Protein AF-A0A7S2KCM2-F1 (afdb_monomer_lite)

Secondary structure (DSSP, 8-state):
-HHHHHHHHHS-HHHHHHHHHHTT----S-HHHHHHHHHHHHHSHHHHHHS-HHHHHHHHHTTSSSB-TT--BGGGEEE-TTS-EEEHHHHHHHHT-HHHHHHHHHHHHTT--S---TT-SSHHHHHHHHHHHHH--

Structure (mmCIF, N/CA/C/O backbone):
data_AF-A0A7S2KCM2-F1
#
_entry.id   AF-A0A7S2KCM2-F1
#
loop_
_atom_site.group_PDB
_atom_site.id
_atom_site.type_symbol
_atom_site.label_atom_id
_atom_site.label_alt_id
_atom_site.label_comp_id
_atom_site.label_asym_id
_atom_site.label_entity_id
_atom_site.label_seq_id
_atom_site.pdbx_PDB_ins_code
_atom_site.Cartn_x
_atom_site.Cartn_y
_atom_site.Cartn_z
_atom_site.occupancy
_atom_site.B_iso_or_equiv
_atom_site.auth_seq_id
_atom_site.auth_comp_id
_atom_site.auth_asym_id
_atom_site.auth_atom_id
_atom_site.pdbx_PDB_model_num
ATOM 1 N N . ALA A 1 1 ? 5.566 -5.607 -24.502 1.00 54.28 1 ALA A N 1
ATOM 2 C CA . ALA A 1 1 ? 6.465 -6.034 -25.588 1.00 54.28 1 ALA A CA 1
ATOM 3 C C . ALA A 1 1 ? 5.895 -5.664 -26.960 1.00 54.28 1 ALA A C 1
ATOM 5 O O . ALA A 1 1 ? 6.435 -4.763 -27.576 1.00 54.28 1 ALA A O 1
ATOM 6 N N . VAL A 1 2 ? 4.752 -6.223 -27.382 1.00 50.53 2 VAL A N 1
ATOM 7 C CA . VAL A 1 2 ? 4.232 -6.102 -28.768 1.00 50.53 2 VAL A CA 1
ATOM 8 C C . VAL A 1 2 ? 4.021 -4.663 -29.283 1.00 50.53 2 VAL A C 1
ATOM 10 O O . VAL A 1 2 ? 4.434 -4.342 -30.390 1.00 50.53 2 VAL A O 1
ATOM 13 N N . LEU A 1 3 ? 3.425 -3.762 -28.488 1.00 49.50 3 LEU A N 1
ATOM 14 C CA . LEU A 1 3 ? 3.222 -2.360 -28.902 1.00 49.50 3 LEU A CA 1
ATOM 15 C C . LEU A 1 3 ? 4.551 -1.597 -29.067 1.00 49.50 3 LEU A C 1
ATOM 17 O O . LEU A 1 3 ? 4.676 -0.742 -29.934 1.00 49.50 3 LEU A O 1
ATOM 21 N N . LEU A 1 4 ? 5.540 -1.931 -28.239 1.00 60.50 4 LEU A N 1
ATOM 22 C CA . LEU A 1 4 ? 6.853 -1.285 -28.209 1.00 60.50 4 LEU A CA 1
ATOM 23 C C . LEU A 1 4 ? 7.713 -1.755 -29.387 1.00 60.50 4 LEU A C 1
ATOM 25 O O . LEU A 1 4 ? 8.336 -0.931 -30.043 1.00 60.50 4 LEU A O 1
ATOM 29 N N . GLN A 1 5 ? 7.622 -3.044 -29.726 1.00 63.03 5 GLN A N 1
ATOM 30 C CA . GLN A 1 5 ? 8.180 -3.605 -30.958 1.00 63.03 5 GLN A CA 1
ATOM 31 C C . GLN A 1 5 ? 7.576 -2.959 -32.208 1.00 63.03 5 GLN A C 1
ATOM 33 O O . GLN A 1 5 ? 8.306 -2.581 -33.119 1.00 63.03 5 GLN A O 1
ATOM 38 N N . ARG A 1 6 ? 6.248 -2.767 -32.242 1.00 59.50 6 ARG A N 1
ATOM 39 C CA . ARG A 1 6 ? 5.574 -2.052 -33.341 1.00 59.50 6 ARG A CA 1
ATOM 40 C C . ARG A 1 6 ? 6.036 -0.599 -33.459 1.00 59.50 6 ARG A C 1
ATOM 42 O O . ARG A 1 6 ? 6.302 -0.144 -34.564 1.00 59.50 6 ARG A O 1
ATOM 49 N N . TYR A 1 7 ? 6.149 0.109 -32.336 1.00 69.81 7 TYR A N 1
ATOM 50 C CA . TYR A 1 7 ? 6.584 1.505 -32.312 1.00 69.81 7 TYR A CA 1
ATOM 51 C C . TYR A 1 7 ? 8.047 1.663 -32.750 1.00 69.81 7 TYR A C 1
ATOM 53 O O . TYR A 1 7 ? 8.326 2.404 -33.685 1.00 69.81 7 TYR A O 1
ATOM 61 N N . LEU A 1 8 ? 8.979 0.909 -32.155 1.00 70.44 8 LEU A N 1
ATOM 62 C CA . LEU A 1 8 ? 10.393 0.938 -32.548 1.00 70.44 8 LEU A CA 1
ATOM 63 C C . LEU A 1 8 ? 10.613 0.423 -33.979 1.00 70.44 8 LEU A C 1
ATOM 65 O O . LEU A 1 8 ? 11.535 0.866 -34.661 1.00 70.44 8 LEU A O 1
ATOM 69 N N . GLY A 1 9 ? 9.755 -0.486 -34.450 1.00 68.81 9 GLY A N 1
ATOM 70 C CA . GLY A 1 9 ? 9.741 -0.961 -35.830 1.00 68.81 9 GLY A CA 1
ATOM 71 C C . GLY A 1 9 ? 9.385 0.127 -36.846 1.00 68.81 9 GLY A C 1
ATOM 72 O O . GLY A 1 9 ? 9.908 0.086 -37.957 1.00 68.81 9 GLY A O 1
ATOM 73 N N . ALA A 1 10 ? 8.577 1.122 -36.466 1.00 78.50 10 ALA A N 1
ATOM 74 C CA . ALA A 1 10 ? 8.147 2.219 -37.336 1.00 78.50 10 ALA A CA 1
ATOM 75 C C . ALA A 1 10 ? 9.142 3.399 -37.400 1.00 78.50 10 ALA A C 1
ATOM 77 O O . ALA A 1 10 ? 9.132 4.145 -38.375 1.00 78.50 10 ALA A O 1
ATOM 78 N N . LEU A 1 11 ? 10.030 3.558 -36.409 1.00 78.56 11 LEU A N 1
ATOM 79 C CA . LEU A 1 11 ? 10.954 4.700 -36.332 1.00 78.56 11 LEU A CA 1
ATOM 80 C C . LEU A 1 11 ? 12.120 4.598 -37.331 1.00 78.56 11 LEU A C 1
ATOM 82 O O . LEU A 1 11 ? 12.689 3.517 -37.503 1.00 78.56 11 LEU A O 1
ATOM 86 N N . PRO A 1 12 ? 12.556 5.698 -37.967 1.00 82.50 12 PRO A N 1
ATOM 87 C CA . PRO A 1 12 ? 13.722 5.680 -38.842 1.00 82.50 12 PRO A CA 1
ATOM 88 C C . PRO A 1 12 ? 15.009 5.355 -38.063 1.00 82.50 12 PRO A C 1
ATOM 90 O O . PRO A 1 12 ? 15.142 5.600 -36.864 1.00 82.50 12 PRO A O 1
ATOM 93 N N . LYS A 1 13 ? 16.012 4.804 -38.761 1.00 80.25 13 LYS A N 1
ATOM 94 C CA . LYS A 1 13 ? 17.282 4.357 -38.148 1.00 80.25 13 LYS A CA 1
ATOM 95 C C . LYS A 1 13 ? 18.025 5.493 -37.421 1.00 80.25 13 LYS A C 1
ATOM 97 O O . LYS A 1 13 ? 18.762 5.220 -36.477 1.00 80.25 13 LYS A O 1
ATOM 102 N N . SER A 1 14 ? 17.848 6.740 -37.856 1.00 80.62 14 SER A N 1
ATOM 103 C CA . SER A 1 14 ? 18.398 7.951 -37.230 1.00 80.62 14 SER A CA 1
ATOM 104 C C . SER A 1 14 ? 17.834 8.187 -35.828 1.00 80.62 14 SER A C 1
ATOM 106 O O . SER A 1 14 ? 18.600 8.382 -34.888 1.00 80.62 14 SER A O 1
ATOM 108 N N . GLU A 1 15 ? 16.516 8.094 -35.669 1.00 81.69 15 GLU A N 1
ATOM 109 C CA . GLU A 1 15 ? 15.831 8.276 -34.385 1.00 81.69 15 GLU A CA 1
ATOM 110 C C . GLU A 1 15 ? 16.134 7.136 -33.413 1.00 81.69 15 GLU A C 1
ATOM 112 O O . GLU A 1 15 ? 16.364 7.378 -32.230 1.00 81.69 15 GLU A O 1
ATOM 117 N N . ILE A 1 16 ? 16.254 5.901 -33.914 1.00 80.00 16 ILE A N 1
ATOM 118 C CA . ILE A 1 16 ? 16.695 4.756 -33.101 1.00 80.00 16 ILE A CA 1
ATOM 119 C C . ILE A 1 16 ? 18.120 4.989 -32.575 1.00 80.00 16 ILE A C 1
ATOM 121 O O . ILE A 1 16 ? 18.391 4.748 -31.402 1.00 80.00 16 ILE A O 1
ATOM 125 N N . LYS A 1 17 ? 19.034 5.506 -33.408 1.00 80.12 17 LYS A N 1
ATOM 126 C CA . LYS A 1 17 ? 20.400 5.848 -32.976 1.00 80.12 17 LYS A CA 1
ATOM 127 C C . LYS A 1 17 ? 20.425 6.997 -31.966 1.00 80.12 17 LYS A C 1
ATOM 129 O O . LYS A 1 17 ? 21.217 6.945 -31.027 1.00 80.12 17 LYS A O 1
ATOM 134 N N . ALA A 1 18 ? 19.577 8.011 -32.140 1.00 81.25 18 ALA A N 1
ATOM 135 C CA . ALA A 1 18 ? 19.441 9.111 -31.188 1.00 81.25 18 ALA A CA 1
ATOM 136 C C . ALA A 1 18 ? 18.936 8.608 -29.826 1.00 81.25 18 ALA A C 1
ATOM 138 O O . ALA A 1 18 ? 19.522 8.944 -28.797 1.00 81.25 18 ALA A O 1
ATOM 139 N N . ALA A 1 19 ? 17.930 7.728 -29.829 1.00 74.38 19 ALA A N 1
ATOM 140 C CA . ALA A 1 19 ? 17.432 7.064 -28.629 1.00 74.38 19 ALA A CA 1
ATOM 141 C C . ALA A 1 19 ? 18.516 6.200 -27.960 1.00 74.38 19 ALA A C 1
ATOM 143 O O . ALA A 1 19 ? 18.737 6.338 -26.762 1.00 74.38 19 ALA A O 1
ATOM 144 N N . CYS A 1 20 ? 19.262 5.385 -28.719 1.00 73.94 20 CYS A N 1
ATOM 145 C CA . CYS A 1 20 ? 20.391 4.611 -28.183 1.00 73.94 20 CYS A CA 1
ATOM 146 C C . CYS A 1 20 ? 21.454 5.507 -27.532 1.00 73.94 20 CYS A C 1
ATOM 148 O O . CYS A 1 20 ? 21.935 5.187 -26.450 1.00 73.94 20 CYS A O 1
ATOM 150 N N . LYS A 1 21 ? 21.798 6.641 -28.157 1.00 77.38 21 LYS A N 1
ATOM 151 C CA . LYS A 1 21 ? 22.786 7.590 -27.624 1.00 77.38 21 LYS A CA 1
ATOM 152 C C . LYS A 1 21 ? 22.301 8.260 -26.333 1.00 77.38 21 LYS A C 1
ATOM 154 O O . LYS A 1 21 ? 23.089 8.396 -25.403 1.00 77.38 21 LYS A O 1
ATOM 159 N N . ALA A 1 22 ? 21.022 8.634 -26.260 1.00 75.38 22 ALA A N 1
ATOM 160 C CA . ALA A 1 22 ? 20.406 9.182 -25.047 1.00 75.38 22 ALA A CA 1
ATOM 161 C C . ALA A 1 22 ? 20.364 8.157 -23.897 1.00 75.38 22 ALA A C 1
ATOM 163 O O . ALA A 1 22 ? 20.557 8.512 -22.739 1.00 75.38 22 ALA A O 1
ATOM 164 N N . SER A 1 23 ? 20.170 6.884 -24.241 1.00 66.31 23 SER A N 1
ATOM 165 C CA . SER A 1 23 ? 20.178 5.729 -23.339 1.00 66.31 23 SER A CA 1
ATOM 166 C C . SER A 1 23 ? 21.576 5.167 -23.019 1.00 66.31 23 SER A C 1
ATOM 168 O O . SER A 1 23 ? 21.682 4.141 -22.352 1.00 66.31 23 SER A O 1
ATOM 170 N N . LEU A 1 24 ? 22.663 5.786 -23.505 1.00 67.69 24 LEU A N 1
ATOM 171 C CA . LEU A 1 24 ? 24.050 5.303 -23.342 1.00 67.69 24 LEU A CA 1
ATOM 172 C C . LEU A 1 24 ? 24.296 3.872 -23.877 1.00 67.69 24 LEU A C 1
ATOM 174 O O . LEU A 1 24 ? 25.217 3.178 -23.447 1.00 67.69 24 LEU A O 1
ATOM 178 N N . VAL A 1 25 ? 23.494 3.430 -24.848 1.00 71.38 25 VAL A N 1
ATOM 179 C CA . VAL A 1 25 ? 23.647 2.144 -25.537 1.00 71.38 25 VAL A CA 1
ATOM 180 C C . VAL A 1 25 ? 24.587 2.326 -26.739 1.00 71.38 25 VAL A C 1
ATOM 182 O O . VAL A 1 25 ? 24.375 3.241 -27.543 1.00 71.38 25 VAL A O 1
ATOM 185 N N . PRO A 1 26 ? 25.607 1.463 -26.923 1.00 65.31 26 PRO A N 1
ATOM 186 C CA . PRO A 1 26 ? 26.515 1.556 -28.064 1.00 65.31 26 PRO A CA 1
ATOM 187 C C . PRO A 1 26 ? 25.752 1.410 -29.389 1.00 65.31 26 PRO A C 1
ATOM 189 O O . PRO A 1 26 ? 25.021 0.447 -29.610 1.00 65.31 26 PRO A O 1
ATOM 192 N N . VAL A 1 27 ? 25.936 2.377 -30.293 1.00 74.25 27 VAL A N 1
ATOM 193 C CA . VAL A 1 27 ? 25.234 2.479 -31.590 1.00 74.25 27 VAL A CA 1
ATOM 194 C C . VAL A 1 27 ? 25.853 1.614 -32.700 1.00 74.25 27 VAL A C 1
ATOM 196 O O . VAL A 1 27 ? 25.762 1.936 -33.889 1.00 74.25 27 VAL A O 1
ATOM 199 N N . THR A 1 28 ? 26.482 0.501 -32.333 1.00 64.50 28 THR A N 1
ATOM 200 C CA . THR A 1 28 ? 27.170 -0.393 -33.267 1.00 64.50 28 THR A CA 1
ATOM 201 C C . THR A 1 28 ? 26.221 -1.483 -33.782 1.00 64.50 28 THR A C 1
ATOM 203 O O . THR A 1 28 ? 25.548 -2.165 -33.013 1.00 64.50 28 THR A O 1
ATOM 206 N N . GLY A 1 29 ? 26.145 -1.648 -35.109 1.00 68.12 29 GLY A N 1
ATOM 207 C CA . GLY A 1 29 ? 25.415 -2.749 -35.753 1.00 68.12 29 GLY A CA 1
ATOM 208 C C . GLY A 1 29 ? 24.150 -2.376 -36.544 1.00 68.12 29 GLY A C 1
ATOM 209 O O . GLY A 1 29 ? 23.924 -1.229 -36.950 1.00 68.12 29 GLY A O 1
ATOM 210 N N . SER A 1 30 ? 23.345 -3.402 -36.848 1.00 77.69 30 SER A N 1
ATOM 211 C CA . SER A 1 30 ? 22.144 -3.313 -37.689 1.00 77.69 30 SER A CA 1
ATOM 212 C C . SER A 1 30 ? 20.949 -2.703 -36.940 1.00 77.69 30 SER A C 1
ATOM 214 O O . SER A 1 30 ? 20.909 -2.673 -35.712 1.00 77.69 30 SER A O 1
ATOM 216 N N . ARG A 1 31 ? 19.939 -2.217 -37.680 1.00 75.81 31 ARG A N 1
ATOM 217 C CA . ARG A 1 31 ? 18.724 -1.604 -37.101 1.00 75.81 31 ARG A CA 1
ATOM 218 C C . ARG A 1 31 ? 18.035 -2.538 -36.100 1.00 75.81 31 ARG A C 1
ATOM 220 O O . ARG A 1 31 ? 17.715 -2.101 -35.005 1.00 75.81 31 ARG A O 1
ATOM 227 N N . ALA A 1 32 ? 17.884 -3.814 -36.455 1.00 74.50 32 ALA A N 1
ATOM 228 C CA . ALA A 1 32 ? 17.288 -4.823 -35.583 1.00 74.50 32 ALA A CA 1
ATOM 229 C C . ALA A 1 32 ? 18.087 -5.020 -34.280 1.00 74.50 32 ALA A C 1
ATOM 231 O O . ALA A 1 32 ? 17.494 -5.151 -33.211 1.00 74.50 32 ALA A O 1
ATOM 232 N N . GLY A 1 33 ? 19.424 -4.970 -34.350 1.00 75.50 33 GLY A N 1
ATOM 233 C CA . GLY A 1 33 ? 20.291 -5.057 -33.172 1.00 75.50 33 GLY A CA 1
ATOM 234 C C . GLY A 1 33 ? 20.121 -3.876 -32.212 1.00 75.50 33 GLY A C 1
ATOM 235 O O . GLY A 1 33 ? 20.056 -4.076 -31.001 1.00 75.50 33 GLY A O 1
ATOM 236 N N . LEU A 1 34 ? 19.974 -2.656 -32.740 1.00 74.94 34 LEU A N 1
ATOM 237 C CA . LEU A 1 34 ? 19.730 -1.449 -31.938 1.00 74.94 34 LEU A CA 1
ATOM 238 C C . LEU A 1 34 ? 18.357 -1.482 -31.258 1.00 74.94 34 LEU A C 1
ATOM 240 O O . LEU A 1 34 ? 18.255 -1.195 -30.065 1.00 74.94 34 LEU A O 1
ATOM 244 N N . THR A 1 35 ? 17.317 -1.899 -31.987 1.00 75.06 35 THR A N 1
ATOM 245 C CA . THR A 1 35 ? 15.966 -2.083 -31.443 1.00 75.06 35 THR A CA 1
ATOM 246 C C . THR A 1 35 ? 15.961 -3.110 -30.309 1.00 75.06 35 THR A C 1
ATOM 248 O O . THR A 1 35 ? 15.446 -2.826 -29.230 1.00 75.06 35 THR A O 1
ATOM 251 N N . ALA A 1 36 ? 16.621 -4.256 -30.495 1.00 73.56 36 ALA A N 1
ATOM 252 C CA . ALA A 1 36 ? 16.741 -5.284 -29.462 1.00 73.56 36 ALA A CA 1
ATOM 253 C C . ALA A 1 36 ? 17.552 -4.815 -28.240 1.00 73.56 36 ALA A C 1
ATOM 255 O O . ALA A 1 36 ? 17.275 -5.218 -27.110 1.00 73.56 36 ALA A O 1
ATOM 256 N N . SER A 1 37 ? 18.565 -3.966 -28.428 1.00 68.81 37 SER A N 1
ATOM 257 C CA . SER A 1 37 ? 19.345 -3.403 -27.321 1.00 68.81 37 SER A CA 1
ATOM 258 C C . SER A 1 37 ? 18.570 -2.350 -26.526 1.00 68.81 37 SER A C 1
ATOM 260 O O . SER A 1 37 ? 18.616 -2.402 -25.301 1.00 68.81 37 SER A O 1
ATOM 262 N N . LEU A 1 38 ? 17.788 -1.485 -27.180 1.00 68.31 38 LEU A N 1
ATOM 263 C CA . LEU A 1 38 ? 16.850 -0.573 -26.506 1.00 68.31 38 LEU A CA 1
ATOM 264 C C . LEU A 1 38 ? 15.754 -1.340 -25.755 1.00 68.31 38 LEU A C 1
ATOM 266 O O . LEU A 1 38 ? 15.437 -1.022 -24.612 1.00 68.31 38 LEU A O 1
ATOM 270 N N . GLU A 1 39 ? 15.213 -2.401 -26.356 1.00 70.75 39 GLU A N 1
ATOM 271 C CA . GLU A 1 39 ? 14.246 -3.280 -25.690 1.00 70.75 39 GLU A CA 1
ATOM 272 C C . GLU A 1 39 ? 14.848 -3.962 -24.457 1.00 70.75 39 GLU A C 1
ATOM 274 O O . GLU A 1 39 ? 14.194 -4.042 -23.417 1.00 70.75 39 GLU A O 1
ATOM 279 N N . ARG A 1 40 ? 16.104 -4.417 -24.536 1.00 64.94 40 ARG A N 1
ATOM 280 C CA . ARG A 1 40 ? 16.820 -5.017 -23.401 1.00 64.94 40 ARG A CA 1
ATOM 281 C C . ARG A 1 40 ? 17.130 -4.003 -22.309 1.00 64.94 40 ARG A C 1
ATOM 283 O O . ARG A 1 40 ? 16.901 -4.316 -21.147 1.00 64.94 40 ARG A O 1
ATOM 290 N N . GLU A 1 41 ? 17.592 -2.809 -22.662 1.00 61.72 41 GLU A N 1
ATOM 291 C CA . GLU A 1 41 ? 17.884 -1.711 -21.733 1.00 61.72 41 GLU A CA 1
ATOM 292 C C . GLU A 1 41 ? 16.623 -1.284 -20.970 1.00 61.72 41 GLU A C 1
ATOM 294 O O . GLU A 1 41 ? 16.616 -1.281 -19.737 1.00 61.72 41 GLU A O 1
ATOM 299 N N . MET A 1 42 ? 15.502 -1.105 -21.672 1.00 55.78 42 MET A N 1
ATOM 300 C CA . MET A 1 42 ? 14.191 -0.870 -21.053 1.00 55.78 42 MET A CA 1
ATOM 301 C C . MET A 1 42 ? 13.713 -2.032 -20.168 1.00 55.78 42 MET A C 1
ATOM 303 O O . MET A 1 42 ? 12.884 -1.849 -19.273 1.00 55.78 42 MET A O 1
ATOM 307 N N . MET A 1 43 ? 14.231 -3.237 -20.389 1.00 58.50 43 MET A N 1
ATOM 308 C CA . MET A 1 43 ? 13.948 -4.414 -19.572 1.00 58.50 43 MET A CA 1
ATOM 309 C C . MET A 1 43 ? 14.966 -4.627 -18.442 1.00 58.50 43 MET A C 1
ATOM 311 O O . MET A 1 43 ? 14.704 -5.474 -17.583 1.00 58.50 43 MET A O 1
ATOM 315 N N . THR A 1 44 ? 16.071 -3.873 -18.376 1.00 60.09 44 THR A N 1
ATOM 316 C CA . THR A 1 44 ? 17.065 -3.984 -17.294 1.00 60.09 44 THR A CA 1
ATOM 317 C C . THR A 1 44 ? 16.546 -3.418 -15.967 1.00 60.09 44 THR A C 1
ATOM 319 O O . THR A 1 44 ? 15.683 -2.538 -15.910 1.00 60.09 44 THR A O 1
ATOM 322 N N . GLY A 1 45 ? 17.080 -3.929 -14.852 1.00 59.38 45 GLY A N 1
ATOM 323 C CA . GLY A 1 45 ? 16.687 -3.518 -13.499 1.00 59.38 45 GLY A CA 1
ATOM 324 C C . GLY A 1 45 ? 16.881 -2.023 -13.202 1.00 59.38 45 GLY A C 1
ATOM 325 O O . GLY A 1 45 ? 16.147 -1.484 -12.374 1.00 59.38 45 GLY A O 1
ATOM 326 N N . ALA A 1 46 ? 17.796 -1.341 -13.905 1.00 60.78 46 ALA A N 1
ATOM 327 C CA . ALA A 1 46 ? 18.048 0.095 -13.769 1.00 60.78 46 ALA A CA 1
ATOM 328 C C . ALA A 1 46 ? 16.840 0.939 -14.211 1.00 60.78 46 ALA A C 1
ATOM 330 O O . ALA A 1 46 ? 16.363 1.770 -13.436 1.00 60.78 46 ALA A O 1
ATOM 331 N N . PHE A 1 47 ? 16.251 0.647 -15.377 1.00 61.31 47 PHE A N 1
ATOM 332 C CA . PHE A 1 47 ? 15.024 1.305 -15.842 1.00 61.31 47 PHE A CA 1
ATOM 333 C C . PHE A 1 47 ? 13.847 1.062 -14.882 1.00 61.31 47 PHE A C 1
ATOM 335 O O . PHE A 1 47 ? 13.110 1.983 -14.519 1.00 61.31 47 PHE A O 1
ATOM 342 N N . ARG A 1 48 ? 13.710 -0.175 -14.379 1.00 63.75 48 ARG A N 1
ATOM 343 C CA . ARG A 1 48 ? 12.667 -0.529 -13.394 1.00 63.75 48 ARG A CA 1
ATOM 344 C C . ARG A 1 48 ? 12.835 0.202 -12.058 1.00 63.75 48 ARG A C 1
ATOM 346 O O . ARG A 1 48 ? 11.847 0.360 -11.340 1.00 63.75 48 ARG A O 1
ATOM 353 N N . LYS A 1 49 ? 14.064 0.597 -11.711 1.00 67.44 49 LYS A N 1
ATOM 354 C CA . LYS A 1 49 ? 14.407 1.335 -10.487 1.00 67.44 49 LYS A CA 1
ATOM 355 C C . LYS A 1 49 ? 14.280 2.853 -10.668 1.00 67.44 49 LYS A C 1
ATOM 357 O O . LYS A 1 49 ? 13.908 3.526 -9.715 1.00 67.44 49 LYS A O 1
ATOM 362 N N . ALA A 1 50 ? 14.521 3.363 -11.877 1.00 70.38 50 ALA A N 1
ATOM 363 C CA . ALA A 1 50 ? 14.346 4.772 -12.237 1.00 70.38 50 ALA A CA 1
ATOM 364 C C . ALA A 1 50 ? 12.866 5.174 -12.417 1.00 70.38 50 ALA A C 1
ATOM 366 O O . ALA A 1 50 ? 12.490 6.320 -12.180 1.00 70.38 50 ALA A O 1
ATOM 367 N N . MET A 1 51 ? 11.997 4.240 -12.818 1.00 72.56 51 MET A N 1
ATOM 368 C CA . MET A 1 51 ? 10.573 4.512 -13.034 1.00 72.56 51 MET A CA 1
ATOM 369 C C . MET A 1 51 ? 9.806 4.723 -11.708 1.00 72.56 51 MET A C 1
ATOM 371 O O . MET A 1 51 ? 10.040 4.004 -10.733 1.00 72.56 51 MET A O 1
ATOM 375 N N . PRO A 1 52 ? 8.803 5.630 -11.659 1.00 80.56 52 PRO A N 1
ATOM 376 C CA . PRO A 1 52 ? 8.013 5.858 -10.454 1.00 80.56 52 PRO A CA 1
ATOM 377 C C . PRO A 1 52 ? 7.349 4.564 -9.939 1.00 80.56 52 PRO A C 1
ATOM 379 O O . PRO A 1 52 ? 6.629 3.897 -10.696 1.00 80.56 52 PRO A O 1
ATOM 382 N N . PRO A 1 53 ? 7.479 4.231 -8.638 1.00 82.44 53 PRO A N 1
ATOM 383 C CA . PRO A 1 53 ? 7.036 2.949 -8.080 1.00 82.44 53 PRO A CA 1
ATOM 384 C C . PRO A 1 53 ? 5.561 2.608 -8.321 1.00 82.44 53 PRO A C 1
ATOM 386 O O . PRO A 1 53 ? 5.204 1.436 -8.441 1.00 82.44 53 PRO A O 1
ATOM 389 N N . ASN A 1 54 ? 4.679 3.609 -8.390 1.00 84.38 54 ASN A N 1
ATOM 390 C CA . ASN A 1 54 ? 3.253 3.390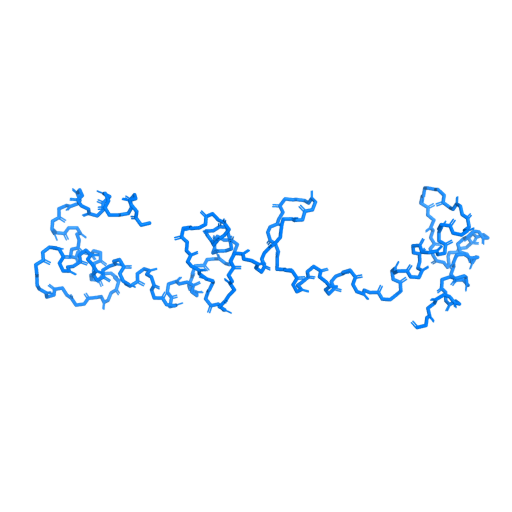 -8.651 1.00 84.38 54 ASN A CA 1
ATOM 391 C C . ASN A 1 54 ? 3.005 2.884 -10.080 1.00 84.38 54 ASN A C 1
ATOM 393 O O . ASN A 1 54 ? 2.190 1.983 -10.279 1.00 84.38 54 ASN A O 1
ATOM 397 N N . LYS A 1 55 ? 3.748 3.416 -11.057 1.00 84.31 55 LYS A N 1
ATOM 398 C CA . LYS A 1 55 ? 3.655 3.018 -12.465 1.00 84.31 55 LYS A CA 1
ATOM 399 C C . LYS A 1 55 ? 4.222 1.614 -12.662 1.00 84.31 55 LYS A C 1
ATOM 401 O O . LYS A 1 55 ? 3.568 0.775 -13.269 1.00 84.31 55 LYS A O 1
ATOM 406 N N . VAL A 1 56 ? 5.364 1.326 -12.038 1.00 85.19 56 VAL A N 1
ATOM 407 C CA . VAL A 1 56 ? 5.997 -0.005 -12.022 1.00 85.19 56 VAL A CA 1
ATOM 408 C C . VAL A 1 56 ? 5.020 -1.070 -11.506 1.00 85.19 56 VAL A C 1
ATOM 410 O O . VAL A 1 56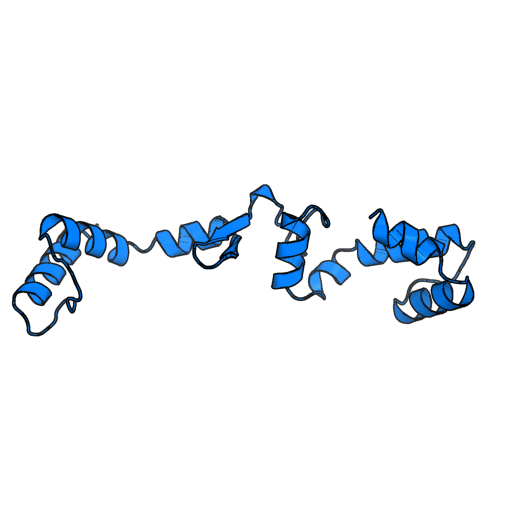 ? 4.796 -2.079 -12.171 1.00 85.19 56 VAL A O 1
ATOM 413 N N . LYS A 1 57 ? 4.366 -0.832 -10.359 1.00 88.25 57 LYS A N 1
ATOM 414 C CA . LYS A 1 57 ? 3.366 -1.761 -9.794 1.00 88.25 57 LYS A CA 1
ATOM 415 C C . LYS A 1 57 ? 2.188 -1.997 -10.737 1.00 88.25 57 LYS A C 1
ATOM 417 O O . LYS A 1 57 ? 1.754 -3.136 -10.895 1.00 88.25 57 LYS A O 1
ATOM 422 N N . LEU A 1 58 ? 1.680 -0.938 -11.369 1.00 87.00 58 LEU A N 1
ATOM 423 C CA . LEU A 1 58 ? 0.588 -1.042 -12.334 1.00 87.00 58 LEU A CA 1
ATOM 424 C C . LEU A 1 58 ? 0.985 -1.907 -13.536 1.00 87.00 58 LEU A C 1
ATOM 426 O O . LEU A 1 58 ? 0.233 -2.802 -13.914 1.00 87.00 58 LEU A O 1
ATOM 430 N N . LEU A 1 59 ? 2.176 -1.683 -14.095 1.00 83.75 59 LEU A N 1
ATOM 431 C CA . LEU A 1 59 ? 2.682 -2.445 -15.239 1.00 83.75 59 LEU A CA 1
ATOM 432 C C . LEU A 1 59 ? 2.874 -3.929 -14.909 1.00 83.75 59 LEU A C 1
ATOM 434 O O . LEU A 1 59 ? 2.515 -4.775 -15.728 1.00 83.75 59 LEU A O 1
ATOM 438 N N . VAL A 1 60 ? 3.362 -4.253 -13.707 1.00 87.38 60 VAL A N 1
ATOM 439 C CA . VAL A 1 60 ? 3.481 -5.648 -13.242 1.00 87.38 60 VAL A CA 1
ATOM 440 C C . VAL A 1 60 ? 2.110 -6.307 -13.108 1.00 87.38 60 VAL A C 1
ATOM 442 O O . VAL A 1 60 ? 1.904 -7.422 -13.585 1.00 87.38 60 VAL A O 1
ATOM 445 N N . VAL A 1 61 ? 1.130 -5.622 -12.511 1.00 88.44 61 VAL A N 1
ATOM 446 C CA . VAL A 1 61 ? -0.237 -6.161 -12.380 1.00 88.44 61 VAL A CA 1
ATOM 447 C C . VAL A 1 61 ? -0.901 -6.354 -13.750 1.00 88.44 61 VAL A C 1
ATOM 449 O O . VAL A 1 61 ? -1.578 -7.364 -13.970 1.00 88.44 61 VAL A O 1
ATOM 452 N N . GLN A 1 62 ? -0.647 -5.444 -14.692 1.00 84.75 62 GLN A N 1
ATOM 453 C CA . GLN A 1 62 ? -1.086 -5.547 -16.088 1.00 84.75 62 GLN A CA 1
ATOM 454 C C . GLN A 1 62 ? -0.322 -6.610 -16.900 1.00 84.75 62 GLN A C 1
ATOM 456 O O . GLN A 1 62 ? -0.701 -6.871 -18.035 1.00 84.75 62 GLN A O 1
ATOM 461 N N . GLY A 1 63 ? 0.738 -7.224 -16.358 1.00 77.94 63 GLY A N 1
ATOM 462 C CA . GLY A 1 63 ? 1.557 -8.213 -17.073 1.00 77.94 63 GLY A CA 1
ATOM 463 C C . GLY A 1 63 ? 2.472 -7.616 -18.147 1.00 77.94 63 GLY A C 1
ATOM 464 O O . GLY A 1 63 ? 3.072 -8.347 -18.925 1.00 77.94 63 GLY A O 1
ATOM 465 N N . LYS A 1 64 ? 2.608 -6.286 -18.190 1.00 75.81 64 LYS A N 1
ATOM 466 C CA . LYS A 1 64 ? 3.514 -5.585 -19.113 1.00 75.81 64 LYS A CA 1
ATOM 467 C C . LYS A 1 64 ? 4.971 -5.648 -18.659 1.00 75.81 64 LYS A C 1
ATOM 469 O O . LYS A 1 64 ? 5.858 -5.343 -19.449 1.00 75.81 64 LYS A O 1
ATOM 474 N N . MET A 1 65 ? 5.201 -6.027 -17.402 1.00 73.00 65 MET A N 1
ATOM 475 C CA . MET A 1 65 ? 6.521 -6.187 -16.806 1.00 73.00 65 MET A CA 1
ATOM 476 C C . MET A 1 65 ? 6.540 -7.432 -15.906 1.00 73.00 65 MET A C 1
ATOM 478 O O . MET A 1 65 ? 5.551 -7.669 -15.206 1.00 73.00 65 MET A O 1
ATOM 482 N N . PRO A 1 66 ? 7.629 -8.223 -15.900 1.00 79.12 66 PRO A N 1
ATOM 483 C CA . PRO A 1 66 ? 7.682 -9.467 -15.129 1.00 79.12 66 PRO A CA 1
ATOM 484 C C . PRO A 1 66 ? 7.716 -9.231 -13.611 1.00 79.12 66 PRO A C 1
ATOM 486 O O . PRO A 1 66 ? 7.045 -9.932 -12.851 1.00 79.12 66 PRO A O 1
ATOM 489 N N . GLU A 1 67 ? 8.470 -8.226 -13.162 1.00 83.88 67 GLU A N 1
ATOM 490 C CA . GLU A 1 67 ? 8.710 -7.928 -11.747 1.00 83.88 67 GLU A CA 1
ATOM 491 C C . GLU A 1 67 ? 9.101 -6.460 -11.539 1.00 83.88 67 GLU A C 1
ATOM 493 O O . GLU A 1 67 ? 9.522 -5.783 -12.477 1.00 83.88 67 GLU A O 1
ATOM 498 N N . THR A 1 68 ? 8.981 -5.955 -10.312 1.00 86.12 68 THR A N 1
ATOM 499 C CA . THR A 1 68 ? 9.464 -4.610 -9.956 1.00 86.12 68 THR A CA 1
ATOM 500 C C . THR A 1 68 ? 10.991 -4.564 -9.830 1.00 86.12 68 THR A C 1
ATOM 502 O O . THR A 1 68 ? 11.640 -5.599 -9.722 1.00 86.12 68 THR A O 1
ATOM 505 N N . GLY A 1 69 ? 11.584 -3.366 -9.740 1.00 79.62 69 GLY A N 1
ATOM 506 C CA . GLY A 1 69 ? 13.019 -3.220 -9.437 1.00 79.62 69 GLY A CA 1
ATOM 507 C C . GLY A 1 69 ? 13.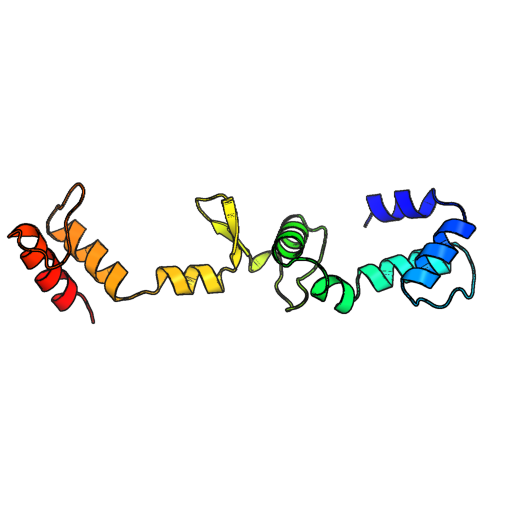464 -3.839 -8.097 1.00 79.62 69 GLY A C 1
ATOM 508 O O . GLY A 1 69 ? 14.655 -3.995 -7.873 1.00 79.62 69 GLY A O 1
ATOM 509 N N . GLY A 1 70 ? 12.519 -4.207 -7.220 1.00 82.25 70 GLY A N 1
ATOM 510 C CA . GLY A 1 70 ? 12.765 -4.950 -5.977 1.00 82.25 70 GLY A CA 1
ATOM 511 C C . GLY A 1 70 ? 12.314 -6.417 -6.022 1.00 82.25 70 GLY A C 1
ATOM 512 O O . GLY A 1 70 ? 12.088 -6.997 -4.966 1.00 82.25 70 GLY A O 1
ATOM 513 N N . GLY A 1 71 ? 12.090 -6.988 -7.212 1.00 87.00 71 GLY A N 1
ATOM 514 C CA . GLY A 1 71 ? 11.777 -8.413 -7.400 1.00 87.00 71 GLY A CA 1
ATOM 515 C C . GLY A 1 71 ? 10.335 -8.838 -7.084 1.00 87.00 71 GLY A C 1
ATOM 516 O O . GLY A 1 71 ? 10.050 -10.030 -6.990 1.00 87.00 71 GLY A O 1
ATOM 517 N N . LEU A 1 72 ? 9.396 -7.899 -6.906 1.00 91.56 72 LEU A N 1
ATOM 518 C CA . LEU A 1 72 ? 7.990 -8.239 -6.630 1.00 91.56 72 LEU A CA 1
ATOM 519 C C . LEU A 1 72 ? 7.256 -8.619 -7.917 1.00 91.56 72 LEU A C 1
ATOM 521 O O . LEU A 1 72 ? 7.270 -7.852 -8.884 1.00 91.56 72 LEU A O 1
ATOM 525 N N . LYS A 1 73 ? 6.540 -9.746 -7.899 1.00 92.31 73 LYS A N 1
ATOM 526 C CA . LYS A 1 73 ? 5.781 -10.269 -9.045 1.00 92.31 73 LYS A CA 1
ATOM 527 C C . LYS A 1 73 ? 4.290 -9.961 -8.907 1.00 92.31 73 LYS A C 1
ATOM 529 O O . LYS A 1 73 ? 3.802 -9.565 -7.848 1.00 9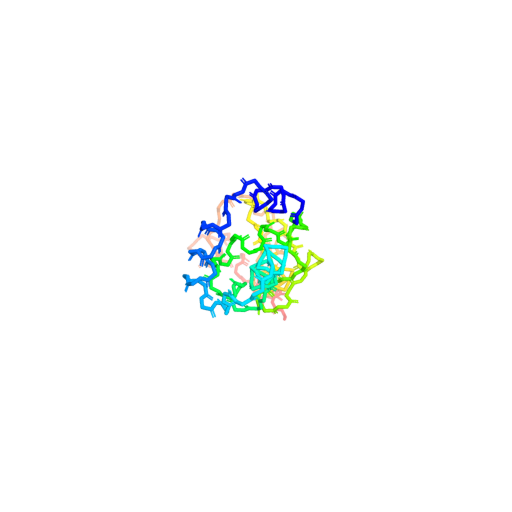2.31 73 LYS A O 1
ATOM 534 N N . LYS A 1 74 ? 3.518 -10.203 -9.971 1.00 90.25 74 LYS A N 1
ATOM 535 C CA . LYS A 1 74 ? 2.055 -9.995 -9.989 1.00 90.25 74 LYS A CA 1
ATOM 536 C C . LYS A 1 74 ? 1.329 -10.687 -8.826 1.00 90.25 74 LYS A C 1
ATOM 538 O O . LYS A 1 74 ? 0.424 -10.098 -8.242 1.00 90.25 74 LYS A O 1
ATOM 543 N N . LYS A 1 75 ? 1.766 -11.894 -8.442 1.00 92.56 75 LYS A N 1
ATOM 544 C CA . LYS A 1 75 ? 1.198 -12.670 -7.323 1.00 92.56 75 LYS A CA 1
ATOM 545 C C . LYS A 1 75 ? 1.323 -11.982 -5.959 1.00 92.56 75 LYS A C 1
ATOM 547 O O . LYS A 1 75 ? 0.555 -12.306 -5.053 1.00 92.56 75 LYS A O 1
ATOM 552 N N . ASP A 1 76 ? 2.252 -11.042 -5.813 1.00 91.88 76 ASP A N 1
ATOM 553 C CA . ASP A 1 76 ? 2.552 -10.365 -4.551 1.00 91.88 76 ASP A CA 1
ATOM 554 C C . ASP A 1 76 ? 1.736 -9.082 -4.366 1.00 91.88 76 ASP A C 1
ATOM 556 O O . ASP A 1 76 ? 1.799 -8.458 -3.304 1.00 91.88 76 ASP A O 1
ATOM 560 N N . PHE A 1 77 ? 0.950 -8.687 -5.372 1.00 94.19 77 PHE A N 1
ATOM 561 C CA . PHE A 1 77 ? 0.119 -7.489 -5.347 1.00 94.19 77 PHE A CA 1
ATOM 562 C C . PHE A 1 77 ? -1.356 -7.796 -5.090 1.00 94.19 77 PHE A C 1
ATOM 564 O O . PHE A 1 77 ? -1.867 -8.878 -5.374 1.00 94.19 77 PHE A O 1
ATOM 571 N N . VAL A 1 78 ? -2.045 -6.803 -4.533 1.00 93.88 78 VAL A N 1
ATOM 572 C CA . VAL A 1 78 ? -3.487 -6.803 -4.288 1.00 93.88 78 VAL A CA 1
ATOM 573 C C . VAL A 1 78 ? -4.024 -5.379 -4.434 1.00 93.88 78 VAL A C 1
ATOM 575 O O . VAL A 1 78 ? -3.343 -4.405 -4.097 1.00 93.88 78 VAL A O 1
ATOM 578 N N . LYS A 1 79 ? -5.249 -5.244 -4.945 1.00 92.94 79 LYS A N 1
ATOM 579 C CA . LYS A 1 79 ? -5.960 -3.962 -5.014 1.00 92.94 79 LYS A CA 1
ATOM 580 C C . LYS A 1 79 ? -6.694 -3.732 -3.691 1.00 92.94 79 LYS A C 1
ATOM 582 O O . LYS A 1 79 ? -7.409 -4.613 -3.219 1.00 92.94 79 LYS A O 1
ATOM 587 N N . ASN A 1 80 ? -6.479 -2.583 -3.054 1.00 92.75 80 ASN A N 1
ATOM 588 C CA . ASN A 1 80 ? -7.203 -2.224 -1.833 1.00 92.75 80 ASN A CA 1
ATOM 589 C C . ASN A 1 80 ? -8.604 -1.660 -2.157 1.00 92.75 80 ASN A C 1
ATOM 591 O O . ASN A 1 80 ? -8.926 -1.403 -3.316 1.00 92.75 80 ASN A O 1
ATOM 595 N N . LYS A 1 81 ? -9.425 -1.420 -1.122 1.00 89.94 81 LYS A N 1
ATOM 596 C CA . LYS A 1 81 ? -10.782 -0.859 -1.282 1.00 89.94 81 LYS A CA 1
ATOM 597 C C . LYS A 1 81 ? -10.817 0.530 -1.938 1.00 89.94 81 LYS A C 1
ATOM 599 O O . LYS A 1 81 ? -11.824 0.905 -2.508 1.00 89.94 81 LYS A O 1
ATOM 604 N N . TYR A 1 82 ? -9.709 1.268 -1.879 1.00 91.38 82 TYR A N 1
ATOM 605 C CA . TYR A 1 82 ? -9.542 2.587 -2.496 1.00 91.38 82 TYR A CA 1
ATOM 606 C C . TYR A 1 82 ? -8.972 2.503 -3.922 1.00 91.38 82 TYR A C 1
ATOM 608 O O . TYR A 1 82 ? -8.547 3.503 -4.488 1.00 91.38 82 TYR A O 1
ATOM 616 N N . GLY A 1 83 ? -8.864 1.299 -4.484 1.00 90.75 83 GLY A N 1
ATOM 617 C CA . GLY A 1 83 ? -8.339 1.065 -5.824 1.00 90.75 83 GLY A CA 1
ATOM 618 C C . GLY A 1 83 ? -6.815 1.117 -5.973 1.00 90.75 83 GLY A C 1
ATOM 619 O O . GLY A 1 83 ? -6.309 0.854 -7.064 1.00 90.75 83 GLY A O 1
ATOM 620 N N . LYS A 1 84 ? -6.065 1.375 -4.898 1.00 91.38 84 LYS A N 1
ATOM 621 C CA . LYS A 1 84 ? -4.596 1.419 -4.899 1.00 91.38 84 LYS A CA 1
ATOM 622 C C . LYS A 1 84 ? -3.999 0.011 -4.901 1.00 91.38 84 LYS A C 1
ATOM 624 O O . LYS A 1 84 ? -4.402 -0.856 -4.123 1.00 91.38 84 LYS A O 1
ATOM 629 N N . ILE A 1 85 ? -2.978 -0.184 -5.733 1.00 93.00 85 ILE A N 1
ATOM 630 C CA . ILE A 1 85 ? -2.189 -1.419 -5.796 1.00 93.00 85 ILE A CA 1
ATOM 631 C C . ILE A 1 85 ? -1.140 -1.399 -4.679 1.00 93.00 85 ILE A C 1
ATOM 633 O O . ILE A 1 85 ? -0.249 -0.544 -4.647 1.00 93.00 85 ILE A O 1
ATOM 637 N N . VAL A 1 86 ? -1.238 -2.353 -3.759 1.00 93.12 86 VAL A N 1
ATOM 638 C CA . VAL A 1 86 ? -0.318 -2.526 -2.626 1.00 93.12 86 VAL A CA 1
ATOM 639 C C . VAL A 1 86 ? 0.215 -3.955 -2.597 1.00 93.12 86 VAL A C 1
ATOM 641 O O . VAL A 1 86 ? -0.384 -4.856 -3.179 1.00 93.12 86 VAL A O 1
ATOM 644 N N . SER A 1 87 ? 1.354 -4.181 -1.941 1.00 93.56 87 SER A N 1
ATOM 645 C CA . SER A 1 87 ? 1.857 -5.543 -1.754 1.00 93.56 87 SER A CA 1
ATOM 646 C C . SER A 1 87 ? 1.045 -6.277 -0.682 1.00 93.56 87 SER A C 1
ATOM 648 O O . SER A 1 87 ? 0.598 -5.675 0.301 1.00 93.56 87 SER A O 1
ATOM 650 N N . LYS A 1 88 ? 0.890 -7.595 -0.831 1.00 93.50 88 LYS A N 1
ATOM 651 C CA . LYS A 1 88 ? 0.245 -8.471 0.161 1.00 93.50 88 LYS A CA 1
ATOM 652 C C . LYS A 1 88 ? 0.937 -8.380 1.523 1.00 93.50 88 LYS A C 1
ATOM 654 O O . LYS A 1 88 ? 0.264 -8.347 2.550 1.00 93.50 88 LYS A O 1
ATOM 659 N N . LYS A 1 89 ? 2.269 -8.241 1.536 1.00 91.81 89 LYS A N 1
ATOM 660 C CA . LYS A 1 89 ? 3.059 -7.997 2.755 1.00 91.81 89 LYS A CA 1
ATOM 661 C C . LYS A 1 89 ? 2.629 -6.706 3.461 1.00 91.81 89 LYS A C 1
ATOM 663 O O . LYS A 1 89 ? 2.325 -6.743 4.651 1.00 91.81 89 LYS A O 1
ATOM 668 N N . ALA A 1 90 ? 2.531 -5.592 2.730 1.00 90.69 90 ALA A N 1
ATOM 669 C CA . ALA A 1 90 ? 2.080 -4.319 3.295 1.00 90.69 90 ALA A CA 1
ATOM 670 C C . ALA A 1 90 ? 0.623 -4.394 3.783 1.00 90.69 90 ALA A C 1
ATOM 672 O O . ALA A 1 90 ? 0.299 -3.877 4.850 1.00 90.69 90 ALA A O 1
ATOM 673 N N . GLN A 1 91 ? -0.248 -5.091 3.045 1.00 91.50 91 GLN A N 1
ATOM 674 C CA . GLN A 1 91 ? -1.630 -5.315 3.468 1.00 91.50 91 GLN A CA 1
ATOM 675 C C . GLN A 1 91 ? -1.707 -6.117 4.779 1.00 91.50 91 GLN A C 1
ATOM 677 O O . GLN A 1 91 ? -2.469 -5.742 5.673 1.00 91.50 91 GLN A O 1
ATOM 682 N N . LYS A 1 92 ? -0.928 -7.200 4.912 1.00 90.94 92 LYS A N 1
ATOM 683 C CA . LYS A 1 92 ? -0.874 -8.025 6.130 1.00 90.94 92 LYS A CA 1
ATOM 684 C C . LYS A 1 92 ? -0.367 -7.218 7.323 1.00 90.94 92 LYS A C 1
ATOM 686 O O . LYS A 1 92 ? -0.970 -7.294 8.387 1.00 90.94 92 LYS A O 1
ATOM 691 N N . HIS A 1 93 ? 0.676 -6.413 7.125 1.00 90.06 93 HIS A N 1
ATOM 692 C CA . HIS A 1 93 ? 1.214 -5.537 8.165 1.00 90.06 93 HIS A CA 1
ATOM 693 C C . HIS A 1 93 ? 0.162 -4.534 8.663 1.00 90.06 93 HIS A C 1
ATOM 695 O O . HIS A 1 93 ? -0.106 -4.459 9.858 1.00 90.06 93 HIS A O 1
ATOM 701 N N . ALA A 1 94 ? -0.517 -3.831 7.750 1.00 87.56 94 ALA A N 1
ATOM 702 C CA . ALA A 1 94 ? -1.554 -2.863 8.115 1.00 87.56 94 ALA A CA 1
ATOM 703 C C . ALA A 1 94 ? -2.742 -3.505 8.859 1.00 87.56 94 ALA A C 1
ATOM 705 O O . ALA A 1 94 ? -3.278 -2.921 9.797 1.00 87.56 94 ALA A O 1
ATOM 706 N N . LYS A 1 95 ? -3.139 -4.728 8.479 1.00 86.00 95 LYS A N 1
ATOM 707 C CA . LYS A 1 95 ? -4.193 -5.500 9.167 1.00 86.00 95 LYS A CA 1
ATOM 708 C C . LYS A 1 95 ? -3.713 -6.182 10.455 1.00 86.00 9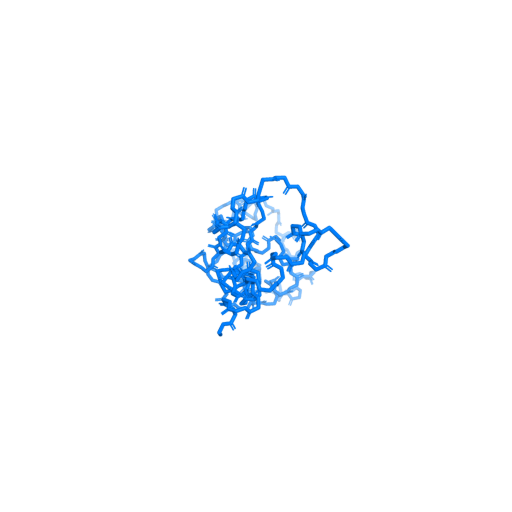5 LYS A C 1
ATOM 710 O O . LYS A 1 95 ? -4.522 -6.775 11.165 1.00 86.00 95 LYS A O 1
ATOM 715 N N . GLY A 1 96 ? -2.413 -6.154 10.732 1.00 86.81 96 GLY A N 1
ATOM 716 C CA . GLY A 1 96 ? -1.780 -6.874 11.829 1.00 86.81 96 GLY A CA 1
ATOM 717 C C . GLY A 1 96 ? -1.853 -6.171 13.180 1.00 86.81 96 GLY A C 1
ATOM 718 O O . GLY A 1 96 ? -1.573 -6.828 14.171 1.00 86.81 96 GLY A O 1
ATOM 719 N N . ASN A 1 97 ? -2.243 -4.891 13.235 1.00 88.38 97 ASN A N 1
ATOM 720 C CA . ASN A 1 97 ? -2.208 -4.094 14.463 1.00 88.38 97 ASN A CA 1
ATOM 721 C C . ASN A 1 97 ? -3.086 -4.725 15.579 1.00 88.38 97 ASN A C 1
ATOM 723 O O . ASN A 1 97 ? -4.316 -4.746 15.428 1.00 88.38 97 ASN A O 1
ATOM 727 N N . PRO A 1 98 ? -2.484 -5.228 16.681 1.00 90.44 98 PRO A N 1
ATOM 728 C CA . PRO A 1 98 ? -3.208 -5.928 17.745 1.00 90.44 98 PRO A CA 1
ATOM 729 C C . PRO A 1 98 ? -4.273 -5.059 18.414 1.00 90.44 98 PRO A C 1
ATOM 731 O O . PRO A 1 98 ? -5.407 -5.500 18.598 1.00 90.44 98 PRO A O 1
ATOM 734 N N . TRP A 1 99 ? -3.949 -3.791 18.680 1.00 91.38 99 TRP A N 1
ATOM 735 C CA . TRP A 1 99 ? -4.869 -2.845 19.306 1.00 91.38 99 TRP A CA 1
ATOM 736 C C . TRP A 1 99 ? -6.114 -2.613 18.449 1.00 91.38 99 TRP A C 1
ATOM 738 O O . TRP A 1 99 ? -7.238 -2.692 18.938 1.00 91.38 99 TRP A O 1
ATOM 748 N N . MET A 1 100 ? -5.938 -2.414 17.140 1.00 91.00 100 MET A N 1
ATOM 749 C CA . MET A 1 100 ? -7.073 -2.217 16.232 1.00 91.00 100 MET A CA 1
ATOM 750 C C . MET A 1 100 ? -7.982 -3.448 16.169 1.00 91.00 100 MET A C 1
ATOM 752 O O . MET A 1 100 ? -9.204 -3.303 16.107 1.00 91.00 100 MET A O 1
ATOM 756 N N . LYS A 1 101 ? -7.417 -4.662 16.222 1.00 91.69 101 LYS A N 1
ATOM 757 C CA . LYS A 1 101 ? -8.211 -5.900 16.292 1.00 91.69 101 LYS A CA 1
ATOM 758 C C . LYS A 1 101 ? -8.994 -5.993 17.600 1.00 91.69 101 LYS A C 1
ATOM 760 O O . LYS A 1 101 ? -10.189 -6.289 17.559 1.00 91.69 101 LYS A O 1
ATOM 765 N N . ALA A 1 102 ? -8.351 -5.690 18.725 1.00 92.50 102 ALA A N 1
ATOM 766 C CA . ALA A 1 102 ? -8.986 -5.692 20.038 1.00 92.50 102 ALA A CA 1
ATOM 767 C C . ALA A 1 102 ? -10.125 -4.663 20.122 1.00 92.50 102 ALA A C 1
ATOM 769 O O . ALA A 1 102 ? -11.215 -4.982 20.592 1.00 92.50 102 ALA A O 1
ATOM 770 N N . VAL A 1 103 ? -9.930 -3.461 19.569 1.00 92.00 103 VAL A N 1
ATOM 771 C CA . VAL A 1 103 ? -10.967 -2.421 19.479 1.00 92.00 103 VAL A CA 1
ATOM 772 C C . VAL A 1 103 ? -12.146 -2.877 18.615 1.00 92.00 103 VAL A C 1
ATOM 774 O O . VAL A 1 103 ? -13.298 -2.689 19.006 1.00 92.00 103 VAL A O 1
ATOM 777 N N . VAL A 1 104 ? -11.899 -3.509 17.463 1.00 91.25 104 VAL A N 1
ATOM 778 C CA . VAL A 1 104 ? -12.977 -4.050 16.614 1.00 91.25 104 VAL A CA 1
ATOM 779 C C . VAL A 1 104 ? -13.762 -5.145 17.343 1.00 91.25 104 VAL A C 1
ATOM 781 O O . VAL A 1 104 ? -14.991 -5.155 17.271 1.00 91.25 104 VAL A O 1
ATOM 784 N N . ALA A 1 105 ? -13.085 -6.039 18.068 1.00 91.81 105 ALA A N 1
ATOM 785 C CA . ALA A 1 105 ? -13.735 -7.078 18.865 1.00 91.81 105 ALA A CA 1
ATOM 786 C C . ALA A 1 105 ? -14.549 -6.488 20.033 1.00 91.81 105 ALA A C 1
ATOM 788 O O . ALA A 1 105 ? -15.711 -6.850 20.211 1.00 91.81 105 ALA A O 1
ATOM 789 N N . ALA A 1 106 ? -13.993 -5.514 20.760 1.00 92.50 106 ALA A N 1
ATOM 790 C CA . ALA A 1 106 ? -14.683 -4.810 21.840 1.00 92.50 106 ALA A CA 1
ATOM 791 C C . ALA A 1 106 ? -15.939 -4.080 21.342 1.00 92.50 106 ALA A C 1
ATOM 793 O O . ALA A 1 106 ? -16.994 -4.165 21.968 1.00 92.50 106 ALA A O 1
ATOM 794 N N . ARG A 1 107 ? -15.862 -3.413 20.182 1.00 92.94 107 ARG A N 1
ATOM 795 C CA . ARG A 1 107 ? -17.019 -2.745 19.564 1.00 92.94 107 ARG A CA 1
ATOM 796 C C . ARG A 1 107 ? -18.137 -3.714 19.204 1.00 92.94 107 ARG A C 1
ATOM 798 O O . ARG A 1 107 ? -19.299 -3.370 19.394 1.00 92.94 107 ARG A O 1
ATOM 805 N N . LYS A 1 108 ? -17.790 -4.901 18.696 1.00 91.19 108 LYS A N 1
ATOM 806 C CA . LYS A 1 108 ? -18.765 -5.958 18.395 1.00 91.19 108 LYS A CA 1
ATOM 807 C C . LYS A 1 108 ? -19.418 -6.490 19.670 1.00 91.19 108 LYS A C 1
ATOM 809 O O . LYS A 1 108 ? -20.635 -6.581 19.712 1.00 91.19 108 LYS A O 1
ATOM 814 N N . ALA A 1 109 ? -18.625 -6.769 20.705 1.00 91.31 109 ALA A N 1
ATOM 815 C CA . ALA A 1 109 ? -19.125 -7.284 21.980 1.00 91.31 109 ALA A CA 1
ATOM 816 C C . ALA A 1 109 ? -20.060 -6.297 22.702 1.00 91.31 109 ALA A C 1
ATOM 818 O O . ALA A 1 109 ? -21.032 -6.711 23.318 1.00 91.31 109 ALA A O 1
ATOM 819 N N . LEU A 1 110 ? -19.773 -4.994 22.615 1.00 89.44 110 LEU A N 1
ATOM 820 C CA . LEU A 1 110 ? -20.564 -3.938 23.256 1.00 89.44 110 LEU A CA 1
ATOM 821 C C . LEU A 1 110 ? -21.661 -3.352 22.348 1.00 89.44 110 LEU A C 1
ATOM 823 O O . LEU A 1 110 ? -22.350 -2.423 22.758 1.00 89.44 110 LEU A O 1
ATOM 827 N N . GLY A 1 111 ? -21.798 -3.827 21.105 1.00 89.38 111 GLY A N 1
ATOM 828 C CA . GLY A 1 111 ? -22.822 -3.348 20.169 1.00 89.38 111 GLY A CA 1
ATOM 829 C C . GLY A 1 111 ? -22.711 -1.865 19.782 1.00 89.38 111 GLY A C 1
ATOM 830 O O . GLY A 1 111 ? -23.702 -1.261 19.375 1.00 89.38 111 GLY A O 1
ATOM 831 N N . VAL A 1 112 ? -21.527 -1.252 19.898 1.00 88.00 112 VAL A N 1
ATOM 832 C CA . VAL A 1 112 ? -21.347 0.194 19.675 1.00 88.00 112 VAL A CA 1
ATOM 833 C C . VAL A 1 112 ? -21.494 0.531 18.187 1.00 88.00 112 VAL A C 1
ATOM 835 O O . VAL A 1 112 ? -20.614 0.229 17.368 1.00 88.00 112 VAL A O 1
ATOM 838 N N . LYS A 1 113 ? -22.592 1.209 17.841 1.00 86.69 113 LYS A N 1
ATOM 839 C CA . LYS A 1 113 ? -22.873 1.750 16.502 1.00 86.69 113 LYS A CA 1
ATOM 840 C C . LYS A 1 113 ? -22.511 3.238 16.446 1.00 86.69 113 LYS A C 1
ATOM 842 O O . LYS A 1 113 ? -22.627 3.945 17.437 1.00 86.69 113 LYS A O 1
ATOM 847 N N . GLY A 1 114 ? -22.037 3.704 15.291 1.00 88.12 114 GLY A N 1
ATOM 848 C CA . GLY A 1 114 ? -21.608 5.095 15.108 1.00 88.12 114 GLY A CA 1
ATOM 849 C C . GLY A 1 114 ? -20.243 5.425 15.727 1.00 88.12 114 GLY A C 1
ATOM 850 O O . GLY A 1 114 ? -19.427 4.541 16.027 1.00 88.12 114 GLY A O 1
ATOM 851 N N . PHE A 1 115 ? -19.970 6.720 15.861 1.00 87.62 115 PHE A N 1
ATOM 852 C CA . PHE A 1 115 ? -18.712 7.237 16.392 1.00 87.62 115 PHE A CA 1
ATOM 853 C C . PHE A 1 115 ? -18.665 7.115 17.921 1.00 87.62 115 PHE A C 1
ATOM 855 O O . PHE A 1 115 ? -19.601 7.499 18.611 1.00 87.62 115 PHE A O 1
ATOM 862 N N . ALA A 1 116 ? -17.561 6.589 18.453 1.00 88.25 116 ALA A N 1
ATOM 863 C CA . ALA A 1 116 ? -17.317 6.520 19.891 1.00 88.25 116 ALA A CA 1
ATOM 864 C C . ALA A 1 116 ? -15.825 6.715 20.166 1.00 88.25 116 ALA A C 1
ATOM 866 O O . ALA A 1 116 ? -14.991 5.995 19.610 1.00 88.25 116 ALA A O 1
ATOM 867 N N . VAL A 1 117 ? -15.499 7.678 21.028 1.00 89.88 117 VAL A N 1
ATOM 868 C CA . VAL A 1 117 ? -14.117 7.979 21.420 1.00 89.88 117 VAL A CA 1
ATOM 869 C C . VAL A 1 117 ? -13.621 6.901 22.379 1.00 89.88 117 VAL A C 1
ATOM 871 O O . VAL A 1 117 ? -14.162 6.735 23.473 1.00 89.88 117 VAL A O 1
ATOM 874 N N . VAL A 1 118 ? -12.582 6.169 21.983 1.00 88.81 118 VAL A N 1
ATOM 875 C CA . VAL A 1 118 ? -11.951 5.147 22.829 1.00 88.81 118 VAL A CA 1
ATOM 876 C C . VAL A 1 118 ? -11.296 5.827 24.033 1.00 88.81 118 VAL A C 1
ATOM 878 O O . VAL A 1 118 ? -10.416 6.661 23.855 1.00 88.81 118 VAL A O 1
ATOM 881 N N . GLY A 1 119 ? -11.735 5.496 25.251 1.00 86.31 119 GLY A N 1
ATOM 882 C CA . GLY A 1 119 ? -11.220 6.109 26.484 1.00 86.31 119 GLY A CA 1
ATOM 883 C C . GLY A 1 119 ? -11.691 7.548 26.731 1.00 86.31 119 GLY A C 1
ATOM 884 O O . GLY A 1 119 ? -11.125 8.237 27.574 1.00 86.31 119 GLY A O 1
ATOM 885 N N . GLY A 1 120 ? -12.712 8.019 26.007 1.00 87.88 120 GLY A N 1
ATOM 886 C CA . GLY A 1 120 ? -13.248 9.371 26.172 1.00 87.88 120 GLY A CA 1
ATOM 887 C C . GLY A 1 120 ? -13.999 9.602 27.493 1.00 87.88 120 GLY A C 1
ATOM 888 O O . GLY A 1 120 ? -14.148 8.713 28.331 1.00 87.88 120 GLY A O 1
ATOM 889 N N . LYS A 1 121 ? -14.541 10.817 27.662 1.00 87.38 121 LYS A N 1
ATOM 890 C CA . LYS A 1 121 ? -15.316 11.214 28.857 1.00 87.38 121 LYS A CA 1
ATOM 891 C C . LYS A 1 121 ? -16.649 10.460 28.999 1.00 87.38 121 LYS A C 1
ATOM 893 O O . LYS A 1 121 ? -17.184 10.370 30.101 1.00 87.38 121 LYS A O 1
ATOM 898 N N . THR A 1 122 ? -17.176 9.904 27.908 1.00 87.75 122 THR A N 1
ATOM 899 C CA . THR A 1 122 ? -18.451 9.175 27.896 1.00 87.75 122 THR A CA 1
ATOM 900 C C . THR A 1 122 ? -18.319 7.788 28.532 1.00 87.75 122 THR A C 1
ATOM 902 O O . THR A 1 122 ? -17.297 7.112 28.386 1.00 87.75 122 THR A O 1
ATOM 905 N N . LYS A 1 123 ? -19.379 7.317 29.208 1.00 86.25 123 LYS A N 1
ATOM 906 C CA . LYS A 1 123 ? -19.416 5.975 29.830 1.00 86.25 123 LYS A CA 1
ATOM 907 C C . LYS A 1 123 ? -19.117 4.863 28.811 1.00 86.25 123 LYS A C 1
ATOM 909 O O . LYS A 1 123 ? -18.335 3.959 29.092 1.00 86.25 123 LYS A O 1
ATOM 914 N N . GLN A 1 124 ? -19.666 4.985 27.600 1.00 86.62 124 GLN A N 1
ATOM 915 C CA . GLN A 1 124 ? -19.429 4.060 26.486 1.00 86.62 124 GLN A CA 1
ATOM 916 C C . GLN A 1 124 ? -17.953 4.017 26.055 1.00 86.62 124 GLN A C 1
ATOM 918 O O . GLN A 1 124 ? -17.408 2.937 25.835 1.00 86.62 124 GLN A O 1
ATOM 923 N N . GLY A 1 125 ? -17.286 5.174 25.967 1.00 88.06 125 GLY A N 1
ATOM 924 C CA . GLY A 1 125 ? -15.878 5.264 25.573 1.00 88.06 125 GLY A CA 1
ATOM 925 C C . GLY A 1 125 ? -14.932 4.607 26.577 1.00 88.06 125 GLY A C 1
ATOM 926 O O . GLY A 1 125 ? -14.008 3.890 26.179 1.00 88.06 125 GLY A O 1
ATOM 927 N N . LYS A 1 126 ? -15.199 4.793 27.877 1.00 90.38 126 LYS A N 1
ATOM 928 C CA . LYS A 1 126 ? -14.454 4.134 28.964 1.00 90.38 126 LYS A CA 1
ATOM 929 C C . LYS A 1 126 ? -14.629 2.613 28.930 1.00 90.38 126 LYS A C 1
ATOM 931 O O . LYS A 1 126 ? -13.632 1.897 28.963 1.00 90.38 126 LYS A O 1
ATOM 936 N N . ALA A 1 127 ? -15.866 2.128 28.783 1.00 89.75 127 ALA A N 1
ATOM 937 C CA . ALA A 1 127 ? -16.164 0.695 28.683 1.00 89.75 127 ALA A CA 1
ATOM 938 C C . ALA A 1 127 ? -15.506 0.035 27.456 1.00 89.75 127 ALA A C 1
ATOM 940 O O . ALA A 1 127 ? -15.013 -1.091 27.525 1.00 89.75 127 ALA A O 1
ATOM 941 N N . LEU A 1 128 ? -15.449 0.750 26.330 1.00 91.00 128 LEU A N 1
ATOM 942 C CA . LEU A 1 128 ? -14.777 0.275 25.123 1.00 91.00 128 LEU A CA 1
ATOM 943 C C . LEU A 1 128 ? -13.268 0.126 25.355 1.00 91.00 128 LEU A C 1
ATOM 945 O O . LEU A 1 128 ? -12.702 -0.897 24.976 1.00 91.00 128 LEU A O 1
ATOM 949 N N . TYR A 1 129 ? -12.621 1.093 26.014 1.00 91.12 129 TYR A N 1
ATOM 950 C CA . TYR A 1 129 ? -11.189 1.016 26.319 1.00 91.12 129 TYR A CA 1
ATOM 951 C C . TYR A 1 129 ? -10.851 -0.147 27.256 1.00 91.12 129 TYR A C 1
ATOM 953 O O . TYR A 1 129 ? -9.937 -0.916 26.959 1.00 91.12 129 TYR A O 1
ATOM 961 N N . THR A 1 130 ? -11.597 -0.326 28.349 1.00 92.31 130 THR A N 1
ATOM 962 C CA . THR A 1 130 ? -11.353 -1.429 29.296 1.00 92.31 130 THR A CA 1
ATOM 963 C C . THR A 1 130 ? -11.555 -2.792 28.631 1.00 92.31 130 THR A C 1
ATOM 965 O O . THR A 1 130 ? -10.726 -3.697 28.785 1.00 92.31 130 THR A O 1
ATOM 968 N N . LYS A 1 131 ? -12.600 -2.937 27.805 1.00 90.56 131 LYS A N 1
ATOM 969 C CA . LYS A 1 131 ? -12.833 -4.176 27.054 1.00 90.56 131 LYS A CA 1
ATOM 970 C C . LYS A 1 131 ? -11.778 -4.409 25.968 1.00 90.56 131 LYS A C 1
ATOM 972 O O . LYS A 1 131 ? -11.295 -5.523 25.821 1.00 90.56 131 LYS A O 1
ATOM 977 N N . ALA A 1 132 ? -11.363 -3.377 25.237 1.00 92.25 132 ALA A N 1
ATOM 978 C CA . ALA A 1 132 ? -10.287 -3.501 24.252 1.00 92.25 132 ALA A CA 1
ATOM 979 C C . ALA A 1 132 ? -8.954 -3.885 24.914 1.00 92.25 132 ALA A C 1
AT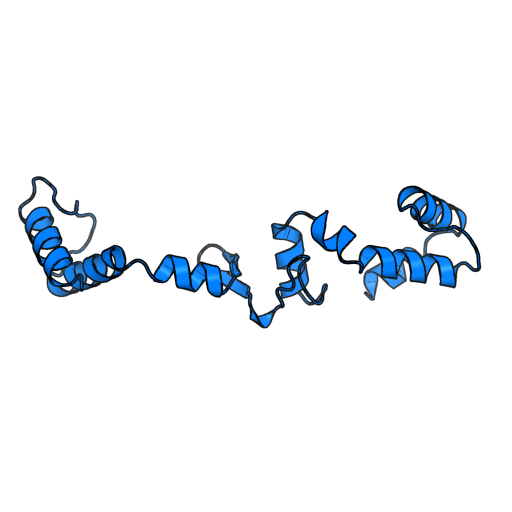OM 981 O O . ALA A 1 132 ? -8.269 -4.775 24.423 1.00 92.25 132 ALA A O 1
ATOM 982 N N . LYS A 1 133 ? -8.616 -3.282 26.059 1.00 90.88 133 LYS A N 1
ATOM 983 C CA . LYS A 1 133 ? -7.388 -3.590 26.806 1.00 90.88 133 LYS A CA 1
ATOM 984 C C . LYS A 1 133 ? -7.368 -5.026 27.337 1.00 90.88 133 LYS A C 1
ATOM 986 O O . LYS A 1 133 ? -6.329 -5.662 27.288 1.00 90.88 133 LYS A O 1
ATOM 991 N N . SER A 1 134 ? -8.511 -5.555 27.776 1.00 89.56 134 SER A N 1
ATOM 992 C CA . SER A 1 134 ? -8.628 -6.964 28.202 1.00 89.56 134 SER A CA 1
ATOM 993 C C . SER A 1 134 ? -8.588 -7.970 27.045 1.00 89.56 134 SER A C 1
ATOM 995 O O . SER A 1 134 ? -8.182 -9.111 27.243 1.00 89.56 134 SER A O 1
ATOM 997 N N . LEU A 1 135 ? -8.995 -7.566 25.838 1.00 88.69 135 LEU A N 1
ATOM 998 C CA . LEU A 1 135 ? -8.916 -8.394 24.628 1.00 88.69 135 LEU A CA 1
ATOM 999 C C . LEU A 1 135 ? -7.554 -8.310 23.924 1.00 88.69 135 LEU A C 1
ATOM 1001 O O . LEU A 1 135 ? -7.281 -9.103 23.024 1.00 88.69 135 LEU A O 1
ATOM 1005 N N . MET A 1 136 ? -6.717 -7.346 24.306 1.00 82.50 136 MET A N 1
ATOM 1006 C CA . MET A 1 136 ? -5.353 -7.211 23.821 1.00 82.50 136 MET A CA 1
ATOM 1007 C C . MET A 1 136 ? -4.465 -8.206 24.577 1.00 82.50 136 MET A C 1
ATOM 1009 O O . MET A 1 136 ? -4.018 -7.930 25.686 1.00 82.50 136 MET A O 1
ATOM 1013 N N . LYS A 1 137 ? -4.257 -9.375 23.971 1.00 62.91 137 LYS A N 1
ATOM 1014 C CA . LYS A 1 137 ? -3.170 -10.303 24.298 1.00 62.91 137 LYS A CA 1
ATOM 1015 C C . LYS A 1 137 ? -2.088 -10.203 23.232 1.00 62.91 137 LYS A C 1
ATOM 1017 O O . LYS A 1 137 ? -2.459 -9.989 22.051 1.00 62.91 137 LYS A O 1
#

InterPro domains:
  IPR043928 DVNP family [PF19060] (60-132)

Radius of gyration: 25.9 Å; chains: 1; bounding box: 50×24×69 Å

Organism: NCBI:txid1333877

pLDDT: mean 81.26, std 11.17, range [49.5, 94.19]

Sequence (137 aa):
AVLLQRYLGALPKSEIKAACKASLVPVTGSRAGLTASLEREMMTGAFRKAMPPNKVKLLVVQGKMPETGGGLKKKDFVKNKYGKIVSKKAQKHAKGNPWMKAVVAARKALGVKGFAVVGGKTKQGKALYTKAKSLMK

Foldseek 3Di:
DVVLCVVLVPDDLVVLLVLCVVLVHDSDDDSVVSSVSSVVSCLDLVVLVPDDPQVSLVCQCVVVHQAGSVRHHNVQWDQDPVRGIDGPVVVCVVVVDLLVVLLVVLCVVVVDPDDEQQCDPDPVNPSSNVSSVVSRD